Protein AF-A0A7V4NKU7-F1 (afdb_monomer_lite)

Structure (mmCIF, N/CA/C/O backbone):
data_AF-A0A7V4NKU7-F1
#
_entry.id   AF-A0A7V4NKU7-F1
#
loop_
_atom_site.group_PDB
_atom_site.id
_atom_site.type_symbol
_atom_site.label_atom_id
_atom_site.label_alt_id
_atom_site.label_comp_id
_atom_site.label_asym_id
_atom_site.label_entity_id
_atom_site.label_seq_id
_atom_site.pdbx_PDB_ins_code
_atom_site.Cartn_x
_atom_site.Cartn_y
_atom_site.Cartn_z
_atom_site.occupancy
_atom_site.B_iso_or_equiv
_atom_site.auth_seq_id
_atom_site.auth_comp_id
_atom_site.aut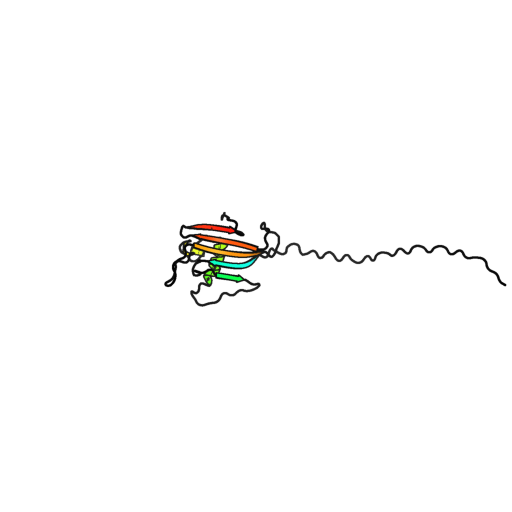h_asym_id
_atom_site.auth_atom_id
_atom_site.pdbx_PDB_model_num
ATOM 1 N N . MET A 1 1 ? -89.276 -30.980 68.072 1.00 47.56 1 MET A N 1
ATOM 2 C CA . MET A 1 1 ? -88.053 -30.825 67.250 1.00 47.56 1 MET A CA 1
ATOM 3 C C . MET A 1 1 ? -87.218 -29.701 67.872 1.00 47.56 1 MET A C 1
ATOM 5 O O . MET A 1 1 ? -87.721 -28.595 67.956 1.00 47.56 1 MET A O 1
ATOM 9 N N . GLN A 1 2 ? -86.247 -30.045 68.733 1.00 46.72 2 GLN A N 1
ATOM 10 C CA . GLN A 1 2 ? -84.789 -29.805 68.559 1.00 46.72 2 GLN A CA 1
ATOM 11 C C . GLN A 1 2 ? -84.442 -28.335 68.231 1.00 46.72 2 GLN A C 1
ATOM 13 O O . GLN A 1 2 ? -84.748 -27.871 67.144 1.00 46.72 2 GLN A O 1
ATOM 18 N N . ARG A 1 3 ? -84.058 -27.514 69.225 1.00 45.56 3 ARG A N 1
ATOM 19 C CA . ARG A 1 3 ? -82.707 -27.290 69.820 1.00 45.56 3 ARG A CA 1
ATOM 20 C C . ARG A 1 3 ? -81.723 -26.545 68.896 1.00 45.56 3 ARG A C 1
ATOM 22 O O . ARG A 1 3 ? -81.393 -27.054 67.838 1.00 45.56 3 ARG A O 1
ATOM 29 N N . GLY A 1 4 ? -81.140 -25.453 69.414 1.00 41.50 4 GLY A N 1
ATOM 30 C CA . GLY A 1 4 ? -79.753 -25.056 69.114 1.00 41.50 4 GLY A CA 1
ATOM 31 C C . GLY A 1 4 ? -79.537 -23.627 68.604 1.00 41.50 4 GLY A C 1
ATOM 32 O O . GLY A 1 4 ? -79.575 -23.387 67.406 1.00 41.50 4 GLY A O 1
ATOM 33 N N . ALA A 1 5 ? -79.237 -22.696 69.514 1.00 56.31 5 AL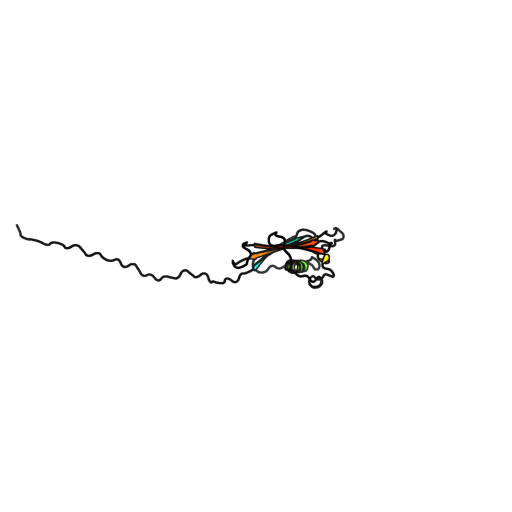A A N 1
ATOM 34 C CA . ALA A 1 5 ? -78.577 -21.420 69.207 1.00 56.31 5 ALA A CA 1
ATOM 35 C C . ALA A 1 5 ? -77.030 -21.613 69.149 1.00 56.31 5 ALA A C 1
ATOM 37 O O . ALA A 1 5 ? -76.556 -22.735 69.316 1.00 56.31 5 ALA A O 1
ATOM 38 N N . PRO A 1 6 ? -76.208 -20.557 69.006 1.00 55.03 6 PRO A N 1
ATOM 39 C CA . PRO A 1 6 ? -75.761 -19.945 67.754 1.00 55.03 6 PRO A CA 1
ATOM 40 C C . PRO A 1 6 ? -74.224 -20.034 67.582 1.00 55.03 6 PRO A C 1
ATOM 42 O O . PRO A 1 6 ? -73.495 -20.249 68.545 1.00 55.03 6 PRO A O 1
ATOM 45 N N . ALA A 1 7 ? -73.686 -19.781 66.384 1.00 54.47 7 ALA A N 1
ATOM 46 C CA . ALA A 1 7 ? -72.244 -19.551 66.221 1.00 54.47 7 ALA A CA 1
ATOM 47 C C . ALA A 1 7 ? -71.962 -18.507 65.133 1.00 54.47 7 ALA A C 1
ATOM 49 O O . ALA A 1 7 ? -72.034 -18.777 63.935 1.00 54.47 7 ALA A O 1
ATOM 50 N N . ARG A 1 8 ? -71.633 -17.289 65.578 1.00 55.22 8 ARG A N 1
ATOM 51 C CA . ARG A 1 8 ? -71.068 -16.215 64.754 1.00 55.22 8 ARG A CA 1
ATOM 52 C C . ARG A 1 8 ? -69.680 -16.658 64.282 1.00 55.22 8 ARG A C 1
ATOM 54 O O . ARG A 1 8 ? -68.789 -16.836 65.108 1.00 55.22 8 ARG A O 1
ATOM 61 N N . ARG A 1 9 ? -69.487 -16.836 62.973 1.00 51.88 9 ARG A N 1
ATOM 62 C CA . ARG A 1 9 ? -68.149 -17.017 62.390 1.00 51.88 9 ARG A CA 1
ATOM 63 C C . ARG A 1 9 ? -67.499 -15.651 62.189 1.00 51.88 9 ARG A C 1
ATOM 65 O O . ARG A 1 9 ? -68.037 -14.802 61.486 1.00 51.88 9 ARG A O 1
ATOM 72 N N . ALA A 1 10 ? -66.360 -15.462 62.845 1.00 57.38 10 ALA A N 1
ATOM 73 C CA . ALA A 1 10 ? -65.466 -14.331 62.652 1.00 57.38 10 ALA A CA 1
ATOM 74 C C . ALA A 1 10 ? -64.847 -14.345 61.235 1.00 57.38 10 ALA A C 1
ATOM 76 O O . ALA A 1 10 ? -64.697 -15.425 60.656 1.00 57.38 10 ALA A O 1
ATOM 77 N N . PRO A 1 11 ? -64.475 -13.176 60.681 1.00 54.75 11 PRO A N 1
ATOM 78 C CA . PRO A 1 11 ? -63.785 -13.090 59.399 1.00 54.75 11 PRO A CA 1
ATOM 79 C C . PRO A 1 11 ? -62.351 -13.629 59.506 1.00 54.75 11 PRO A C 1
ATOM 81 O O . PRO A 1 11 ? -61.620 -13.336 60.452 1.00 54.75 11 PRO A O 1
ATOM 84 N N . GLU A 1 12 ? -61.966 -14.439 58.524 1.00 57.78 12 GLU A N 1
ATOM 85 C CA . GLU A 1 12 ? -60.649 -15.064 58.401 1.00 57.78 12 GLU A CA 1
ATOM 86 C C . GLU A 1 12 ? -59.554 -13.998 58.168 1.00 57.78 12 GLU A C 1
ATOM 88 O O . GLU A 1 12 ? -59.728 -13.121 57.317 1.00 57.78 12 GLU A O 1
ATOM 93 N N . PRO A 1 13 ? -58.424 -14.023 58.901 1.00 55.19 13 PRO A N 1
ATOM 94 C CA . PRO A 1 13 ? -57.375 -13.026 58.738 1.00 55.19 13 PRO A CA 1
ATOM 95 C C . PRO A 1 13 ? -56.613 -13.215 57.420 1.00 55.19 13 PRO A C 1
ATOM 97 O O . PRO A 1 13 ? -56.202 -14.318 57.052 1.00 55.19 13 PRO A O 1
ATOM 100 N N . ALA A 1 14 ? -56.385 -12.093 56.735 1.00 54.91 14 ALA A N 1
ATOM 101 C CA . ALA A 1 14 ? -55.640 -11.978 55.489 1.00 54.91 14 ALA A CA 1
ATOM 102 C C . ALA A 1 14 ? -54.287 -12.711 55.546 1.00 54.91 14 ALA A C 1
ATOM 104 O O . ALA A 1 14 ? -53.342 -12.283 56.216 1.00 54.91 14 ALA A O 1
ATOM 105 N N . ARG A 1 15 ? -54.161 -13.802 54.783 1.00 55.09 15 ARG A N 1
ATOM 106 C CA . ARG A 1 15 ? -52.870 -14.452 54.548 1.00 55.09 15 ARG A CA 1
ATOM 107 C C . ARG A 1 15 ? -52.009 -13.555 53.660 1.00 55.09 15 ARG A C 1
ATOM 109 O O . ARG A 1 15 ? -52.141 -13.560 52.438 1.00 55.09 15 ARG A O 1
ATOM 116 N N . ARG A 1 16 ? -51.088 -12.821 54.295 1.00 54.84 16 ARG A N 1
ATOM 117 C CA . ARG A 1 16 ? -49.878 -12.264 53.671 1.00 54.84 16 ARG A CA 1
ATOM 118 C C . ARG A 1 16 ? -49.173 -13.374 52.889 1.00 54.84 16 ARG A C 1
ATOM 120 O O . ARG A 1 16 ? -48.466 -14.192 53.473 1.00 54.84 16 ARG A O 1
ATOM 127 N N . ARG A 1 17 ? -49.338 -13.402 51.567 1.00 51.44 17 ARG A N 1
ATOM 128 C CA . ARG A 1 17 ? -48.428 -14.150 50.698 1.00 51.44 17 ARG A CA 1
ATOM 129 C C . ARG A 1 17 ? -47.130 -13.356 50.625 1.00 51.44 17 ARG A C 1
ATOM 131 O O . ARG A 1 17 ? -47.056 -12.323 49.968 1.00 51.44 17 ARG A O 1
ATOM 138 N N . GLN A 1 18 ? -46.148 -13.812 51.394 1.00 51.31 18 GLN A N 1
ATOM 139 C CA . GLN A 1 18 ? -44.758 -13.395 51.274 1.00 51.31 18 GLN A CA 1
ATOM 140 C C . GLN A 1 18 ? -44.313 -13.604 49.822 1.00 51.31 18 GLN A C 1
ATOM 142 O O . GLN A 1 18 ? -44.518 -14.677 49.252 1.00 51.31 18 GLN A O 1
ATOM 147 N N . ALA A 1 19 ? -43.745 -12.561 49.221 1.00 54.94 19 ALA A N 1
ATOM 148 C CA . ALA A 1 19 ? -43.071 -12.664 47.938 1.00 54.94 19 ALA A CA 1
ATOM 149 C C . ALA A 1 19 ? -41.895 -13.650 48.065 1.00 54.94 19 ALA A C 1
ATOM 151 O O . ALA A 1 19 ? -41.190 -13.605 49.079 1.00 54.94 19 ALA A O 1
ATOM 152 N N . PRO A 1 20 ? -41.641 -14.523 47.077 1.00 57.00 20 PRO A N 1
ATOM 153 C CA . PRO A 1 20 ? -40.426 -15.314 47.086 1.00 57.00 20 PRO A CA 1
ATOM 154 C C . PRO A 1 20 ? -39.227 -14.373 46.919 1.00 57.00 20 PRO A C 1
ATOM 156 O O . PRO A 1 20 ? -39.051 -13.732 45.882 1.00 57.00 20 PRO A O 1
ATOM 159 N N . VAL A 1 21 ? -38.398 -14.297 47.960 1.00 57.81 21 VAL A N 1
ATOM 160 C CA . VAL A 1 21 ? -37.039 -13.749 47.906 1.00 57.81 21 VAL A CA 1
ATOM 161 C C . VAL A 1 21 ? -36.186 -14.775 47.157 1.00 57.81 21 VAL A C 1
ATOM 163 O O . VAL A 1 21 ? -35.513 -15.610 47.750 1.00 57.81 21 VAL A O 1
ATOM 166 N N . GLY A 1 22 ? -36.305 -14.773 45.830 1.00 49.81 22 GLY A N 1
ATOM 167 C CA . GLY A 1 22 ? -35.408 -15.502 44.940 1.00 49.81 22 GLY A CA 1
ATOM 168 C C . GLY A 1 22 ? -34.103 -14.721 44.770 1.00 49.81 22 GLY A C 1
ATOM 169 O O . GLY A 1 22 ? -34.135 -13.485 44.756 1.00 49.81 22 GLY A O 1
ATOM 170 N N . PRO A 1 23 ? -32.948 -15.396 44.661 1.00 51.25 23 PRO A N 1
ATOM 171 C CA . PRO A 1 23 ? -31.672 -14.717 44.538 1.00 51.25 23 PRO A CA 1
ATOM 172 C C . PRO A 1 23 ? -31.683 -13.844 43.283 1.00 51.25 23 PRO A C 1
ATOM 174 O O . PRO A 1 23 ? -31.900 -14.326 42.171 1.00 51.25 23 PRO A O 1
ATOM 177 N N . ARG A 1 24 ? -31.422 -12.546 43.481 1.00 51.12 24 ARG A N 1
ATOM 178 C CA . ARG A 1 24 ? -30.893 -11.641 42.458 1.00 51.12 24 ARG A CA 1
ATOM 179 C C . ARG A 1 24 ? -29.625 -12.295 41.901 1.00 51.12 24 ARG A C 1
ATOM 181 O O . ARG A 1 24 ? -28.530 -12.042 42.398 1.00 51.12 24 ARG A O 1
ATOM 188 N N . LEU A 1 25 ? -29.760 -13.145 40.885 1.00 46.50 25 LEU A N 1
ATOM 189 C CA . LEU A 1 25 ? -28.647 -13.388 39.988 1.00 46.50 25 LEU A CA 1
ATOM 190 C C . LEU A 1 25 ? -28.447 -12.083 39.237 1.00 46.50 25 LEU A C 1
ATOM 192 O O . LEU A 1 25 ? -29.320 -11.604 38.514 1.00 46.50 25 LEU A O 1
ATOM 196 N N . ALA A 1 26 ? -27.321 -11.470 39.576 1.00 48.09 26 ALA A N 1
ATOM 197 C CA . ALA A 1 26 ? -26.818 -10.240 39.030 1.00 48.09 26 ALA A CA 1
ATOM 198 C C . ALA A 1 26 ? -27.079 -10.175 37.526 1.00 48.09 26 ALA A C 1
ATOM 200 O O . ALA A 1 26 ? -26.827 -11.140 36.803 1.00 48.09 26 ALA A O 1
ATOM 201 N N . ALA A 1 27 ? -27.518 -8.998 37.075 1.00 47.91 27 ALA A N 1
ATOM 202 C CA . ALA A 1 27 ? -27.187 -8.522 35.747 1.00 47.91 27 ALA A CA 1
ATOM 203 C C . ALA A 1 27 ? -25.753 -8.968 35.464 1.00 47.91 27 ALA A C 1
ATOM 205 O O . ALA A 1 27 ? -24.834 -8.566 36.187 1.00 47.91 27 ALA A O 1
ATOM 206 N N . GLY A 1 28 ? -25.600 -9.888 34.511 1.00 38.69 28 GLY A N 1
ATOM 207 C CA . GLY A 1 28 ? -24.300 -10.294 34.025 1.00 38.69 28 GLY A CA 1
ATOM 208 C C . GLY A 1 28 ? -23.626 -9.011 33.600 1.00 38.69 28 GLY A C 1
ATOM 209 O O . GLY A 1 28 ? -24.001 -8.418 32.592 1.00 38.69 28 GLY A O 1
ATOM 210 N N . ARG A 1 29 ? -22.717 -8.524 34.446 1.00 48.12 29 ARG A N 1
ATOM 211 C CA . ARG A 1 29 ? -21.800 -7.464 34.091 1.00 48.12 29 ARG A CA 1
ATOM 212 C C . ARG A 1 29 ? -21.119 -7.998 32.848 1.00 48.12 29 ARG A C 1
ATOM 214 O O . ARG A 1 29 ? -20.319 -8.928 32.943 1.00 48.12 29 ARG A O 1
ATOM 221 N N . SER A 1 30 ? -21.481 -7.456 31.691 1.00 48.06 30 SER A N 1
ATOM 222 C CA . SER A 1 30 ? -20.603 -7.485 30.537 1.00 48.06 30 SER A CA 1
ATOM 223 C C . SER A 1 30 ? -19.224 -7.110 31.078 1.00 48.06 30 SER A C 1
ATOM 225 O O . SER A 1 30 ? -19.140 -6.140 31.844 1.00 48.06 30 SER A O 1
ATOM 227 N N . PRO A 1 31 ? -18.173 -7.899 30.806 1.00 50.44 31 PRO A N 1
ATOM 228 C CA . PRO A 1 31 ? -16.853 -7.544 31.284 1.00 50.44 31 PRO A CA 1
ATOM 229 C C . PRO A 1 31 ? -16.579 -6.109 30.816 1.00 50.44 31 PRO A C 1
ATOM 231 O O . PRO A 1 31 ? -16.683 -5.838 29.614 1.00 50.44 31 PRO A O 1
ATOM 234 N N . PRO A 1 32 ? -16.302 -5.156 31.725 1.00 53.03 32 PRO A N 1
ATOM 235 C CA . PRO A 1 32 ? -15.736 -3.905 31.282 1.00 53.03 32 PRO A CA 1
ATOM 236 C C . PRO A 1 32 ? -14.376 -4.290 30.692 1.00 53.03 32 PRO A C 1
ATOM 238 O O . PRO A 1 32 ? -13.679 -5.146 31.237 1.00 53.03 32 PRO A O 1
ATOM 241 N N . HIS A 1 33 ? -14.020 -3.697 29.558 1.00 51.38 33 HIS A N 1
ATOM 242 C CA . HIS A 1 33 ? -12.753 -3.941 28.860 1.00 51.38 33 HIS A CA 1
ATOM 243 C C . HIS A 1 33 ? -12.727 -5.240 28.024 1.00 51.38 33 HIS A C 1
ATOM 245 O O . HIS A 1 33 ? -11.893 -6.122 28.218 1.00 51.38 33 HIS A O 1
ATOM 251 N N . CYS A 1 34 ? -13.570 -5.319 26.986 1.00 42.75 34 CYS A N 1
ATOM 252 C CA . CYS A 1 34 ? -13.074 -5.946 25.758 1.00 42.75 34 CYS A CA 1
ATOM 253 C C . CYS A 1 34 ? -11.932 -5.039 25.260 1.00 42.75 34 CYS A C 1
ATOM 255 O O . CYS A 1 34 ? -12.196 -3.853 25.035 1.00 42.75 34 CYS A O 1
ATOM 257 N N . PRO A 1 35 ? -10.671 -5.506 25.159 1.00 53.66 35 PRO A N 1
ATOM 258 C CA . PRO A 1 35 ? -9.629 -4.685 24.558 1.00 53.66 35 PRO A CA 1
ATOM 259 C C . PRO A 1 35 ? -10.111 -4.327 23.156 1.00 53.66 35 PRO A C 1
ATOM 261 O O . PRO A 1 35 ? -10.579 -5.212 22.441 1.00 53.66 35 PRO A O 1
ATOM 264 N N . ALA A 1 36 ? -10.059 -3.051 22.778 1.00 59.09 36 ALA A N 1
ATOM 265 C CA . ALA A 1 36 ? -10.432 -2.635 21.436 1.00 59.09 36 ALA A CA 1
ATOM 266 C C . ALA A 1 36 ? -9.594 -3.417 20.422 1.00 59.09 36 ALA A C 1
ATOM 268 O O . ALA A 1 36 ? -8.403 -3.165 20.255 1.00 59.09 36 ALA A O 1
ATOM 269 N N . ARG A 1 37 ? -10.195 -4.440 19.808 1.00 67.00 37 ARG A N 1
ATOM 270 C CA . ARG A 1 37 ? -9.523 -5.253 18.802 1.00 67.00 37 ARG A CA 1
ATOM 271 C C . ARG A 1 37 ? -9.734 -4.560 17.471 1.00 67.00 37 ARG A C 1
ATOM 273 O O . ARG A 1 37 ? -10.831 -4.552 16.927 1.00 67.00 37 ARG A O 1
ATOM 280 N N . MET A 1 38 ? -8.678 -3.927 16.989 1.00 78.00 38 MET A N 1
ATOM 281 C CA . MET A 1 38 ? -8.625 -3.426 15.628 1.00 78.00 38 MET A CA 1
ATOM 282 C C . MET A 1 38 ? -8.238 -4.586 14.714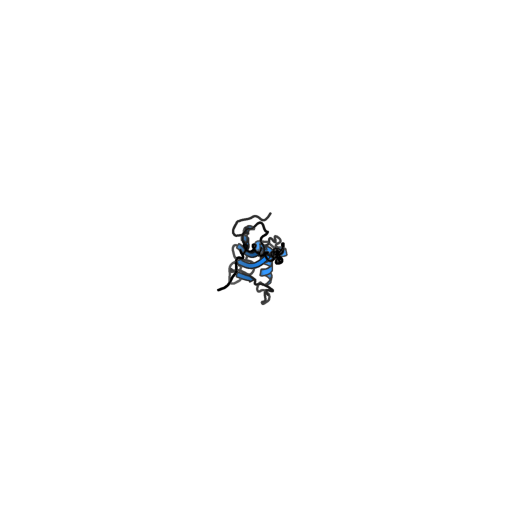 1.00 78.00 38 MET A C 1
ATOM 284 O O . MET A 1 38 ? -7.260 -5.288 14.985 1.00 78.00 38 MET A O 1
ATOM 288 N N . ARG A 1 39 ? -9.011 -4.801 13.652 1.00 85.12 39 ARG A N 1
ATOM 289 C CA . ARG A 1 39 ? -8.772 -5.863 12.673 1.00 85.12 39 ARG A CA 1
ATOM 290 C C . ARG A 1 39 ? -8.589 -5.257 11.291 1.00 85.12 39 ARG A C 1
ATOM 292 O O . ARG A 1 39 ? -9.292 -4.327 10.914 1.00 85.12 39 ARG A O 1
ATOM 299 N N . LEU A 1 40 ? -7.662 -5.814 10.519 1.00 89.12 40 LEU A N 1
ATOM 300 C CA . LEU A 1 40 ? -7.559 -5.507 9.100 1.00 89.12 40 LEU A CA 1
ATOM 301 C C . LEU A 1 40 ? -8.742 -6.142 8.367 1.00 89.12 40 LEU A C 1
ATOM 303 O O . LEU A 1 40 ? -8.892 -7.355 8.417 1.00 89.12 40 LEU A O 1
ATOM 307 N N . ARG A 1 41 ? -9.567 -5.335 7.701 1.00 91.12 41 ARG A N 1
ATOM 308 C CA . ARG A 1 41 ? -10.720 -5.822 6.935 1.00 91.12 41 ARG A CA 1
ATOM 309 C C . ARG A 1 41 ? -10.439 -5.832 5.443 1.00 91.12 41 ARG A C 1
ATOM 311 O O . ARG A 1 41 ? -10.768 -6.794 4.759 1.00 91.12 41 ARG A O 1
ATOM 318 N N . ARG A 1 42 ? -9.843 -4.756 4.930 1.00 94.62 42 ARG A N 1
ATOM 319 C CA . ARG A 1 42 ? -9.570 -4.615 3.499 1.00 94.62 42 ARG A CA 1
ATOM 320 C C . ARG A 1 42 ? -8.335 -3.770 3.234 1.00 94.62 42 ARG A C 1
ATOM 322 O O . ARG A 1 42 ? -8.089 -2.787 3.928 1.00 94.62 42 ARG A O 1
ATOM 329 N N . LEU A 1 43 ? -7.601 -4.116 2.185 1.00 96.50 43 LEU A N 1
ATOM 330 C CA . LEU A 1 43 ? -6.587 -3.273 1.563 1.00 96.50 43 LEU A CA 1
ATOM 331 C C . LEU A 1 43 ? -6.971 -3.046 0.102 1.00 96.50 43 LEU A C 1
ATOM 333 O O . LEU A 1 43 ? -7.155 -4.002 -0.643 1.00 96.50 43 LEU A O 1
ATOM 337 N N . GLU A 1 44 ? -7.048 -1.793 -0.318 1.00 97.19 44 GLU A N 1
ATOM 338 C CA . GLU A 1 44 ? -7.207 -1.411 -1.718 1.00 97.19 44 GLU A CA 1
ATOM 339 C C . GLU A 1 44 ? -5.937 -0.703 -2.182 1.00 97.19 44 GLU A C 1
ATOM 341 O O . GLU A 1 44 ? -5.419 0.175 -1.492 1.00 97.19 44 GLU A O 1
ATOM 346 N N . THR A 1 45 ? -5.414 -1.081 -3.343 1.00 97.25 45 THR A N 1
ATOM 347 C CA . THR A 1 45 ? -4.224 -0.464 -3.936 1.00 97.25 45 THR A CA 1
ATOM 348 C C . THR A 1 45 ? -4.515 -0.045 -5.368 1.00 97.25 45 THR A C 1
ATOM 350 O O . THR A 1 45 ? -5.266 -0.710 -6.075 1.00 97.25 45 THR A O 1
ATOM 353 N N . TYR A 1 46 ? -3.935 1.069 -5.807 1.00 97.12 46 TYR A N 1
ATOM 354 C CA . TYR A 1 46 ? -4.032 1.551 -7.180 1.00 97.12 46 TYR A CA 1
ATOM 355 C C . TYR A 1 46 ? -2.751 2.281 -7.574 1.00 97.12 46 TYR A C 1
ATOM 357 O O . TYR A 1 46 ? -2.327 3.220 -6.901 1.00 97.12 46 TYR A O 1
ATOM 365 N N . GLY A 1 47 ? -2.116 1.845 -8.662 1.00 95.56 47 GLY A N 1
ATOM 366 C CA . GLY A 1 47 ? -0.852 2.416 -9.132 1.00 95.56 47 GLY A CA 1
ATOM 367 C C . GLY A 1 47 ? 0.313 2.266 -8.148 1.00 95.56 47 GLY A C 1
ATOM 368 O O . GLY A 1 47 ? 1.285 3.011 -8.256 1.00 95.56 47 GLY A O 1
ATOM 369 N N . PHE A 1 48 ? 0.226 1.335 -7.192 1.00 96.62 48 PHE A N 1
ATOM 370 C CA . PHE A 1 48 ? 1.235 1.123 -6.154 1.00 96.62 48 PHE A CA 1
ATOM 371 C C . PHE A 1 48 ? 2.201 0.005 -6.552 1.00 96.62 48 PHE A C 1
ATOM 373 O O . PHE A 1 48 ? 1.828 -1.170 -6.588 1.00 96.62 48 PHE A O 1
ATOM 380 N N . LYS A 1 49 ? 3.467 0.348 -6.802 1.00 95.06 49 LYS A N 1
ATOM 381 C CA . LYS A 1 49 ? 4.522 -0.582 -7.229 1.00 95.06 49 LYS A CA 1
ATOM 382 C C . LYS A 1 49 ? 4.035 -1.474 -8.366 1.00 95.06 49 LYS A C 1
ATOM 384 O O . LYS A 1 49 ? 3.617 -0.955 -9.382 1.00 95.06 49 LYS A O 1
ATOM 389 N N . SER A 1 50 ? 4.048 -2.797 -8.204 1.00 93.94 50 SER A N 1
ATOM 390 C CA . SER A 1 50 ? 3.581 -3.758 -9.212 1.00 93.94 50 SER A CA 1
ATOM 391 C C . SER A 1 50 ? 2.069 -3.718 -9.476 1.00 93.94 50 SER A C 1
ATOM 393 O O . SER A 1 50 ? 1.621 -4.299 -10.460 1.00 93.94 50 SER A O 1
ATOM 395 N N . PHE A 1 51 ? 1.271 -3.081 -8.615 1.00 94.38 51 PHE A N 1
ATOM 396 C CA . PHE A 1 51 ? -0.186 -3.014 -8.735 1.00 94.38 51 PHE A CA 1
ATOM 397 C C . PHE A 1 51 ? -0.592 -1.823 -9.601 1.00 94.38 51 PHE A C 1
ATOM 399 O O . PHE A 1 51 ? -0.912 -0.746 -9.104 1.00 94.38 51 PHE A O 1
ATOM 406 N N . ALA A 1 52 ? -0.527 -2.006 -10.918 1.00 92.88 52 ALA A N 1
ATOM 407 C CA . ALA A 1 52 ? -0.892 -0.958 -11.865 1.00 92.88 52 ALA A CA 1
ATOM 408 C C . ALA A 1 52 ? -2.412 -0.705 -11.903 1.00 92.88 52 ALA A C 1
ATOM 410 O O . ALA A 1 52 ? -2.837 0.444 -12.018 1.00 92.88 52 ALA A O 1
ATOM 411 N N . ASP A 1 53 ? -3.215 -1.765 -11.782 1.00 92.81 53 ASP A N 1
ATOM 412 C CA . ASP A 1 53 ? -4.675 -1.699 -11.657 1.00 92.81 53 ASP A CA 1
ATOM 413 C C . ASP A 1 53 ? -5.128 -1.630 -10.204 1.00 92.81 53 ASP A C 1
ATOM 415 O O . ASP A 1 53 ? -4.351 -1.876 -9.278 1.00 92.81 53 ASP A O 1
ATOM 419 N N . ARG A 1 54 ? -6.415 -1.314 -10.020 1.00 94.88 54 ARG A N 1
ATOM 420 C CA . ARG A 1 54 ? -7.049 -1.383 -8.708 1.00 94.88 54 ARG A CA 1
ATOM 421 C C . ARG A 1 54 ? -7.098 -2.841 -8.258 1.00 94.88 54 ARG A C 1
ATOM 423 O O . ARG A 1 54 ? -7.705 -3.669 -8.931 1.00 94.88 54 ARG A O 1
ATOM 430 N N . MET A 1 55 ? -6.474 -3.133 -7.125 1.00 94.94 55 MET A N 1
ATOM 431 C CA . MET A 1 55 ? -6.498 -4.442 -6.477 1.00 94.94 55 MET A CA 1
ATOM 432 C C . MET A 1 55 ? -7.116 -4.310 -5.093 1.00 94.94 55 MET A C 1
ATOM 434 O O . MET A 1 55 ? -6.769 -3.399 -4.344 1.00 94.94 55 MET A O 1
ATOM 438 N N . THR A 1 56 ? -8.002 -5.243 -4.759 1.00 95.56 56 THR A N 1
ATOM 439 C CA . THR A 1 56 ? -8.673 -5.309 -3.461 1.00 95.56 56 THR A CA 1
ATOM 440 C C . THR A 1 56 ? -8.330 -6.632 -2.794 1.00 95.56 56 THR A C 1
ATOM 442 O O . THR A 1 56 ? -8.469 -7.692 -3.398 1.00 95.56 56 THR A O 1
ATOM 445 N N . PHE A 1 57 ? -7.870 -6.555 -1.552 1.00 94.69 57 PHE A N 1
ATOM 446 C CA . PHE A 1 57 ? -7.593 -7.694 -0.691 1.00 94.69 57 PHE A CA 1
ATOM 447 C C . PHE A 1 57 ? -8.553 -7.623 0.489 1.00 94.69 57 PHE A C 1
ATOM 449 O O . PHE A 1 57 ? -8.434 -6.713 1.311 1.00 94.69 57 PHE A O 1
ATOM 456 N N . ASP A 1 58 ? -9.500 -8.550 0.563 1.00 93.19 58 ASP A N 1
ATOM 457 C CA . ASP A 1 58 ? -10.360 -8.716 1.731 1.00 93.19 58 ASP A CA 1
ATOM 458 C C . ASP A 1 58 ? -9.695 -9.703 2.701 1.00 93.19 58 ASP A C 1
ATOM 460 O O . ASP A 1 58 ? -9.174 -10.745 2.299 1.00 93.19 58 ASP A O 1
ATOM 464 N N . PHE A 1 59 ? -9.663 -9.333 3.978 1.00 91.44 59 PHE A N 1
ATOM 465 C CA . PHE A 1 59 ? -9.045 -10.112 5.043 1.00 91.44 59 PHE A CA 1
ATOM 466 C C . PHE A 1 59 ? -10.143 -10.637 5.959 1.00 91.44 59 PHE A C 1
ATOM 468 O O . PHE A 1 59 ? -10.916 -9.867 6.533 1.00 91.44 59 PHE A O 1
ATOM 475 N N . GLU A 1 60 ? -10.206 -11.958 6.078 1.00 87.38 60 GLU A N 1
ATOM 476 C CA . GLU A 1 60 ? -11.137 -12.642 6.968 1.00 87.38 60 GLU A CA 1
ATOM 477 C C . GLU A 1 60 ? -10.521 -12.872 8.351 1.00 87.38 60 GLU A C 1
ATOM 479 O O . GLU A 1 60 ? -9.334 -12.628 8.595 1.00 87.38 60 GLU A O 1
ATOM 484 N N . ASP A 1 61 ? -11.344 -13.366 9.273 1.00 83.81 61 ASP A N 1
ATOM 485 C CA . ASP A 1 61 ? -10.866 -13.801 10.576 1.00 83.81 61 ASP A CA 1
ATOM 486 C C . ASP A 1 61 ? -9.904 -14.985 10.472 1.00 83.81 61 ASP A C 1
ATOM 488 O O . ASP A 1 61 ? -10.123 -15.948 9.740 1.00 83.81 61 ASP A O 1
ATOM 492 N N . GLY A 1 62 ? -8.843 -14.935 11.278 1.00 86.88 62 GLY A N 1
ATOM 493 C CA . GLY A 1 62 ? -7.841 -15.990 11.351 1.00 86.88 62 GLY A CA 1
ATOM 494 C C . GLY A 1 62 ? -6.576 -15.655 10.567 1.00 86.88 62 GLY A C 1
ATOM 495 O O . GLY A 1 62 ? -5.952 -14.619 10.796 1.00 86.88 62 GLY A O 1
ATOM 496 N N . ILE A 1 63 ? -6.141 -16.580 9.710 1.00 89.69 63 ILE A N 1
ATOM 497 C CA . ILE A 1 63 ? -4.844 -16.516 9.028 1.00 89.69 63 ILE A CA 1
ATOM 498 C C . ILE A 1 63 ? -5.076 -16.356 7.526 1.00 89.69 63 ILE A C 1
ATOM 500 O O . ILE A 1 63 ? -5.574 -17.266 6.872 1.00 89.69 63 ILE A O 1
ATOM 504 N N . THR A 1 64 ? -4.649 -15.223 6.967 1.00 90.94 64 THR A N 1
ATOM 505 C CA . THR A 1 64 ? -4.616 -15.000 5.514 1.00 90.94 64 THR A CA 1
ATOM 506 C C . THR A 1 64 ? -3.206 -15.258 4.986 1.00 90.94 64 THR A C 1
ATOM 508 O O . THR A 1 64 ? -2.251 -14.607 5.413 1.00 90.94 64 THR A O 1
ATOM 511 N N . ALA A 1 65 ? -3.061 -16.188 4.040 1.00 92.62 65 ALA A N 1
ATOM 512 C CA . ALA A 1 65 ? -1.785 -16.496 3.397 1.00 92.62 65 ALA A CA 1
ATOM 513 C C . ALA A 1 65 ? -1.737 -15.934 1.968 1.00 92.62 65 ALA A C 1
ATOM 515 O O . ALA A 1 65 ? -2.599 -16.231 1.146 1.00 92.62 65 ALA A O 1
ATOM 516 N N . ILE A 1 66 ? -0.698 -15.155 1.653 1.00 92.12 66 ILE A N 1
ATOM 517 C CA . ILE A 1 66 ? -0.464 -14.613 0.306 1.00 92.12 66 ILE A CA 1
ATOM 518 C C . ILE A 1 66 ? 0.643 -15.430 -0.361 1.00 92.12 66 ILE A C 1
ATOM 520 O O . ILE A 1 66 ? 1.813 -15.333 0.016 1.00 92.12 66 ILE A O 1
ATOM 524 N N . ILE A 1 67 ? 0.279 -16.216 -1.375 1.00 94.12 67 ILE A N 1
ATOM 525 C CA . ILE A 1 67 ? 1.188 -17.118 -2.095 1.00 94.12 67 ILE A CA 1
ATOM 526 C C . ILE A 1 67 ? 1.289 -16.757 -3.581 1.00 94.12 67 ILE A C 1
ATOM 528 O O . ILE A 1 67 ? 0.427 -16.083 -4.136 1.00 94.12 67 ILE A O 1
ATOM 532 N N . GLY A 1 68 ? 2.372 -17.182 -4.233 1.00 93.69 68 GLY A N 1
ATOM 533 C CA . GLY A 1 68 ? 2.593 -16.953 -5.663 1.00 93.69 68 GLY A CA 1
ATOM 534 C C . GLY A 1 68 ? 4.074 -16.948 -6.066 1.00 93.69 68 GLY A C 1
ATOM 535 O O . GLY A 1 68 ? 4.949 -16.930 -5.191 1.00 93.69 68 GLY A O 1
ATOM 536 N N . PRO A 1 69 ? 4.382 -16.926 -7.376 1.00 94.88 69 PRO A N 1
ATOM 537 C CA . PRO A 1 69 ? 5.750 -16.973 -7.898 1.00 94.88 69 PRO A CA 1
ATOM 538 C C . PRO A 1 69 ? 6.638 -15.816 -7.427 1.00 94.88 69 PRO A C 1
ATOM 540 O O . PRO A 1 69 ? 6.167 -14.767 -6.976 1.00 94.88 69 PRO A O 1
ATOM 543 N N . ASN A 1 70 ? 7.955 -15.980 -7.528 1.00 93.25 70 ASN A N 1
ATOM 544 C CA . ASN A 1 70 ? 8.885 -14.891 -7.233 1.00 93.25 70 ASN A CA 1
ATOM 545 C C . ASN A 1 70 ? 8.674 -13.724 -8.206 1.00 93.25 70 ASN A C 1
ATOM 547 O O . ASN A 1 70 ? 8.398 -13.927 -9.382 1.00 93.25 70 ASN A O 1
ATOM 551 N N . GLY A 1 71 ? 8.738 -12.494 -7.690 1.00 87.94 71 GLY A N 1
ATOM 552 C CA . GLY A 1 71 ? 8.527 -11.284 -8.492 1.00 87.94 71 GLY A CA 1
ATOM 553 C C . GLY A 1 71 ? 7.068 -10.886 -8.756 1.00 87.94 71 GLY A C 1
ATOM 554 O O . GLY A 1 71 ? 6.851 -9.793 -9.261 1.00 87.94 71 GLY A O 1
ATOM 555 N N . CYS A 1 72 ? 6.055 -11.670 -8.357 1.00 89.31 72 CYS A N 1
ATOM 556 C CA . CYS A 1 72 ? 4.647 -11.313 -8.621 1.00 89.31 72 CYS A CA 1
ATOM 557 C C . CYS A 1 72 ? 4.083 -10.166 -7.753 1.00 89.31 72 CYS A C 1
ATOM 559 O O . CYS A 1 72 ? 2.939 -9.762 -7.932 1.00 89.31 72 CYS A O 1
ATOM 561 N N . GLY A 1 73 ? 4.862 -9.639 -6.800 1.00 90.88 73 GLY A N 1
ATOM 562 C CA . GLY A 1 73 ? 4.453 -8.494 -5.977 1.00 90.88 73 GLY A CA 1
ATOM 563 C C . GLY A 1 73 ? 3.879 -8.826 -4.595 1.00 90.88 73 GLY A C 1
ATOM 564 O O . GLY A 1 73 ? 3.412 -7.921 -3.917 1.00 90.88 73 GLY A O 1
ATOM 565 N N . LYS A 1 74 ? 3.969 -10.071 -4.109 1.00 95.25 74 LYS A N 1
ATOM 566 C CA . LYS A 1 74 ? 3.478 -10.471 -2.764 1.00 95.25 74 LYS A CA 1
ATOM 567 C C . LYS A 1 74 ? 3.955 -9.544 -1.644 1.00 95.25 74 LYS A C 1
ATOM 569 O O . LYS A 1 74 ? 3.165 -9.001 -0.884 1.00 95.25 74 LYS A O 1
ATOM 574 N N . SER A 1 75 ? 5.264 -9.308 -1.575 1.00 95.12 75 SER A N 1
ATOM 575 C CA . SER A 1 75 ? 5.858 -8.438 -0.558 1.00 95.12 75 SER A CA 1
ATOM 576 C C . SER A 1 75 ? 5.438 -6.968 -0.718 1.00 95.12 75 SER A C 1
ATOM 578 O O . SER A 1 75 ? 5.520 -6.209 0.241 1.00 95.12 75 SER A O 1
ATOM 580 N N . ASN A 1 76 ? 4.946 -6.561 -1.896 1.00 95.38 76 ASN A N 1
ATOM 581 C CA . ASN A 1 76 ? 4.415 -5.212 -2.100 1.00 95.38 76 ASN A CA 1
ATOM 582 C C . ASN A 1 76 ? 3.078 -5.011 -1.378 1.00 95.38 76 ASN A C 1
ATOM 584 O O . ASN A 1 76 ? 2.749 -3.872 -1.074 1.00 95.38 76 ASN A O 1
ATOM 588 N N . VAL A 1 77 ? 2.344 -6.081 -1.046 1.00 95.25 77 VAL A N 1
ATOM 589 C CA . VAL A 1 77 ? 1.150 -5.993 -0.187 1.00 95.25 77 VAL A CA 1
ATOM 590 C C . VAL A 1 77 ? 1.539 -5.508 1.210 1.00 95.25 77 VAL A C 1
ATOM 592 O O . VAL A 1 77 ? 0.943 -4.576 1.741 1.00 95.25 77 VAL A O 1
ATOM 595 N N . VAL A 1 78 ? 2.604 -6.078 1.781 1.00 93.94 78 VAL A N 1
ATOM 596 C CA . VAL A 1 78 ? 3.126 -5.659 3.091 1.00 93.94 78 VAL A CA 1
ATOM 597 C C . VAL A 1 78 ? 3.660 -4.228 3.034 1.00 93.94 78 VAL A C 1
ATOM 599 O O . VAL A 1 78 ? 3.419 -3.445 3.950 1.00 93.94 78 VAL A O 1
ATOM 602 N N . ASP A 1 79 ? 4.345 -3.858 1.951 1.00 95.50 79 ASP A N 1
ATOM 603 C CA . ASP A 1 79 ? 4.818 -2.482 1.779 1.00 95.50 79 ASP A CA 1
ATOM 604 C C . ASP A 1 79 ? 3.667 -1.482 1.649 1.00 95.50 79 ASP A C 1
ATOM 606 O O . ASP A 1 79 ? 3.773 -0.385 2.185 1.00 95.50 79 ASP A O 1
ATOM 610 N N . ALA A 1 80 ? 2.567 -1.847 0.983 1.00 96.25 80 ALA A N 1
ATOM 611 C CA . ALA A 1 80 ? 1.376 -1.005 0.892 1.00 96.25 80 ALA A CA 1
ATOM 612 C C . ALA A 1 80 ? 0.783 -0.738 2.283 1.00 96.25 80 ALA A C 1
ATOM 614 O O . ALA A 1 80 ? 0.486 0.410 2.607 1.00 96.25 80 ALA A O 1
ATOM 615 N N . ILE A 1 81 ? 0.702 -1.771 3.132 1.00 94.75 81 ILE A N 1
ATOM 616 C CA . ILE A 1 81 ? 0.241 -1.650 4.524 1.00 94.75 81 ILE A CA 1
ATOM 617 C C . ILE A 1 81 ? 1.179 -0.747 5.341 1.00 94.75 81 ILE A C 1
ATOM 619 O O . ILE A 1 81 ? 0.721 0.164 6.026 1.00 94.75 81 ILE A O 1
ATOM 623 N N . LYS A 1 82 ? 2.499 -0.941 5.252 1.00 94.31 82 LYS A N 1
ATOM 624 C CA . LYS A 1 82 ? 3.467 -0.070 5.945 1.00 94.31 82 LYS A CA 1
ATOM 625 C C . LYS A 1 82 ? 3.343 1.383 5.490 1.00 94.31 82 LYS A C 1
ATOM 627 O O . LYS A 1 82 ? 3.335 2.304 6.303 1.00 94.31 82 LYS A O 1
ATOM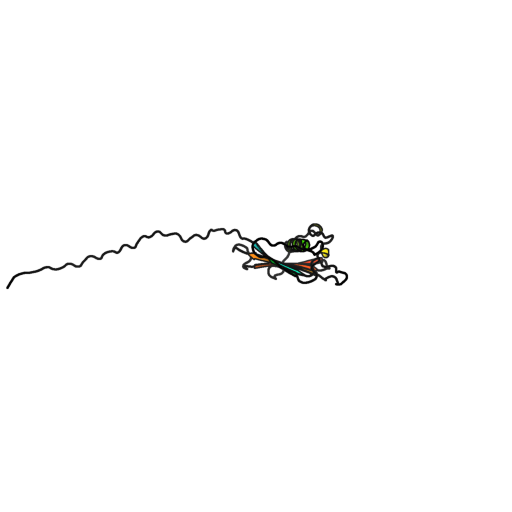 632 N N . TRP A 1 83 ? 3.216 1.584 4.183 1.00 95.44 83 TRP A N 1
ATOM 633 C CA . TRP A 1 83 ? 3.138 2.905 3.581 1.00 95.44 83 TRP A CA 1
ATOM 634 C C . TRP A 1 83 ? 1.877 3.665 3.999 1.00 95.44 83 TRP A C 1
ATOM 636 O O . TRP A 1 83 ? 1.973 4.825 4.395 1.00 95.44 83 TRP A O 1
ATOM 646 N N . VAL A 1 84 ? 0.704 3.029 3.971 1.00 94.62 84 VAL A N 1
ATOM 647 C CA . VAL A 1 84 ? -0.561 3.688 4.342 1.00 94.62 84 VAL A CA 1
ATOM 648 C C . VAL A 1 84 ? -0.660 3.995 5.840 1.00 94.62 84 VAL A C 1
ATOM 650 O O . VAL A 1 84 ? -1.242 5.012 6.204 1.00 94.62 84 VAL A O 1
ATOM 653 N N . ILE A 1 85 ? -0.024 3.193 6.703 1.00 91.12 85 ILE A N 1
ATOM 654 C CA . ILE A 1 85 ? 0.048 3.448 8.156 1.00 91.12 85 ILE A CA 1
ATOM 655 C C . ILE A 1 85 ? 0.947 4.656 8.485 1.00 91.12 85 ILE A C 1
ATOM 657 O O . ILE A 1 85 ? 0.822 5.240 9.559 1.00 91.12 85 ILE A O 1
ATOM 661 N N . GLY A 1 86 ? 1.804 5.084 7.551 1.00 90.12 86 GLY A N 1
ATOM 662 C CA . GLY A 1 86 ? 2.578 6.320 7.679 1.00 90.12 86 GLY A CA 1
ATOM 663 C C . GLY A 1 86 ? 4.085 6.163 7.514 1.00 90.12 86 GLY A C 1
ATOM 664 O O . GLY A 1 86 ? 4.806 7.109 7.810 1.00 90.12 86 GLY A O 1
ATOM 665 N N . GLU A 1 87 ? 4.583 5.021 7.026 1.00 92.56 87 GLU A N 1
ATOM 666 C CA . GLU A 1 87 ? 6.016 4.845 6.759 1.00 92.56 87 GLU A CA 1
ATOM 667 C C . GLU A 1 87 ? 6.538 5.924 5.792 1.00 92.56 87 GLU A C 1
ATOM 669 O O . GLU A 1 87 ? 6.056 6.059 4.662 1.00 92.56 87 GLU A O 1
ATOM 674 N N . GLN A 1 88 ? 7.519 6.710 6.233 1.00 90.19 88 GLN A N 1
ATOM 675 C CA . GLN A 1 88 ? 8.095 7.816 5.462 1.00 90.19 88 GLN A CA 1
ATOM 676 C C . GLN A 1 88 ? 9.436 7.453 4.818 1.00 90.19 88 GLN A C 1
ATOM 678 O O . GLN A 1 88 ? 9.896 8.157 3.922 1.00 90.19 88 GLN A O 1
ATOM 683 N N . SER A 1 89 ? 10.071 6.358 5.233 1.00 91.19 89 SER A N 1
ATOM 684 C CA . SER A 1 89 ? 11.350 5.931 4.682 1.00 91.19 89 SER A CA 1
ATOM 685 C C . SER A 1 89 ? 11.167 5.155 3.377 1.00 91.19 89 SER A C 1
ATOM 687 O O . SER A 1 89 ? 10.624 4.049 3.364 1.00 91.19 89 SER A O 1
ATOM 689 N N . ALA A 1 90 ? 11.705 5.684 2.273 1.00 91.25 90 ALA A N 1
ATOM 690 C CA . ALA A 1 90 ? 11.765 4.962 0.997 1.00 91.25 90 ALA A CA 1
ATOM 691 C C . ALA A 1 90 ? 12.521 3.626 1.132 1.00 91.25 90 ALA A C 1
ATOM 693 O O . ALA A 1 90 ? 12.080 2.595 0.620 1.00 91.25 90 ALA A O 1
ATOM 694 N N . LYS A 1 91 ? 13.596 3.609 1.932 1.00 92.81 91 LYS A N 1
ATOM 695 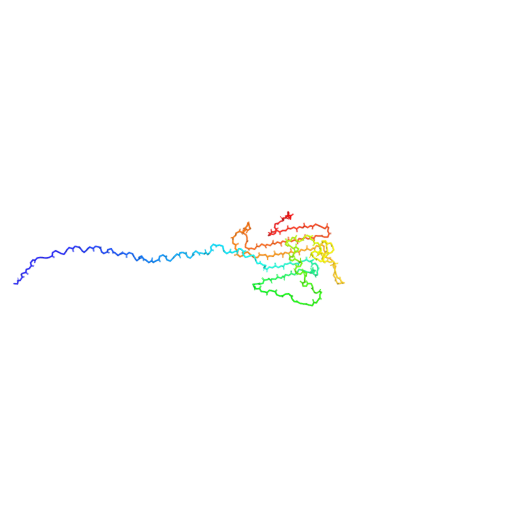C CA . LYS A 1 91 ? 14.397 2.410 2.211 1.00 92.81 91 LYS A CA 1
ATOM 696 C C . LYS A 1 91 ? 13.593 1.323 2.930 1.00 92.81 91 LYS A C 1
ATOM 698 O O . LYS A 1 91 ? 13.722 0.150 2.584 1.00 92.81 91 LYS A O 1
ATOM 703 N N . ALA A 1 92 ? 12.740 1.690 3.891 1.00 91.56 92 ALA A N 1
ATOM 704 C CA . ALA A 1 92 ? 11.857 0.737 4.577 1.00 91.56 92 ALA A CA 1
ATOM 705 C C . ALA A 1 92 ? 10.838 0.095 3.620 1.00 91.56 92 ALA A C 1
ATOM 707 O O . ALA A 1 92 ? 10.425 -1.051 3.813 1.00 91.56 92 ALA A O 1
ATOM 708 N N . LEU A 1 93 ? 10.494 0.816 2.553 1.00 92.69 93 LEU A N 1
ATOM 709 C CA . LEU A 1 93 ? 9.660 0.355 1.452 1.00 92.69 93 LEU A CA 1
ATOM 710 C C . LEU A 1 93 ? 10.483 -0.249 0.314 1.00 92.69 93 LEU A C 1
ATOM 712 O O . LEU A 1 93 ? 9.928 -0.481 -0.750 1.00 92.69 93 LEU A O 1
ATOM 716 N N . ARG A 1 94 ? 11.777 -0.536 0.486 1.00 92.94 94 ARG A N 1
ATOM 717 C CA . ARG A 1 94 ? 12.609 -1.166 -0.555 1.00 92.94 94 ARG A CA 1
ATOM 718 C C . ARG A 1 94 ? 12.675 -0.347 -1.861 1.00 92.94 94 ARG A C 1
ATOM 720 O O . ARG A 1 94 ? 12.789 -0.930 -2.936 1.00 92.94 94 ARG A O 1
ATOM 727 N N . GLY A 1 95 ? 12.557 0.977 -1.761 1.00 90.81 95 GLY A N 1
ATOM 728 C CA . GLY A 1 95 ? 12.774 1.944 -2.841 1.00 90.81 95 GLY A CA 1
ATOM 729 C C . GLY A 1 95 ? 13.983 2.838 -2.551 1.00 90.81 95 GLY A C 1
ATOM 730 O O . GLY A 1 95 ? 14.485 2.854 -1.423 1.00 90.81 95 GLY A O 1
ATOM 731 N N . ALA A 1 96 ? 14.451 3.563 -3.565 1.00 91.25 96 ALA A N 1
ATOM 732 C CA . ALA A 1 96 ? 15.472 4.597 -3.407 1.00 91.25 96 ALA A CA 1
ATOM 733 C C . ALA A 1 96 ? 14.813 5.928 -3.020 1.00 91.25 96 ALA A C 1
ATOM 735 O O . ALA A 1 96 ? 15.212 6.554 -2.042 1.00 91.25 96 ALA A O 1
ATOM 736 N N . GLU A 1 97 ? 13.739 6.281 -3.723 1.00 92.44 97 GLU A N 1
ATOM 737 C CA . GLU A 1 97 ? 12.967 7.505 -3.532 1.00 92.44 97 GLU A CA 1
ATOM 738 C C . GLU A 1 97 ? 11.522 7.193 -3.133 1.00 92.44 97 GLU A C 1
ATOM 740 O O . GLU A 1 97 ? 10.982 6.122 -3.418 1.00 92.44 97 GLU A O 1
ATOM 745 N N . MET A 1 98 ? 10.840 8.143 -2.486 1.00 93.06 98 MET A N 1
ATOM 746 C CA . MET A 1 98 ? 9.429 7.947 -2.125 1.00 93.06 98 MET A CA 1
ATOM 747 C C . MET A 1 98 ? 8.536 7.822 -3.370 1.00 93.06 98 MET A C 1
ATOM 749 O O . MET A 1 98 ? 7.523 7.133 -3.331 1.00 93.06 98 MET A O 1
ATOM 753 N N . THR A 1 99 ? 8.919 8.429 -4.494 1.00 93.56 99 THR A N 1
ATOM 754 C CA . THR A 1 99 ? 8.212 8.313 -5.778 1.00 93.56 99 THR A CA 1
ATOM 755 C C . THR A 1 99 ? 8.286 6.909 -6.388 1.00 93.56 99 THR A C 1
ATOM 757 O O . THR A 1 99 ? 7.423 6.576 -7.201 1.00 93.56 99 THR A O 1
ATOM 760 N N . ASP A 1 100 ? 9.211 6.044 -5.947 1.00 93.12 100 ASP A N 1
ATOM 761 C CA . ASP A 1 100 ? 9.326 4.649 -6.410 1.00 93.12 100 ASP A CA 1
ATOM 762 C C . ASP A 1 100 ? 8.149 3.767 -5.975 1.00 93.12 100 ASP A C 1
ATOM 764 O O . ASP A 1 100 ? 7.970 2.651 -6.470 1.00 93.12 100 ASP A O 1
ATOM 768 N N . VAL A 1 101 ? 7.314 4.248 -5.049 1.00 95.06 101 VAL A N 1
ATOM 769 C CA . VAL A 1 101 ? 6.054 3.573 -4.715 1.00 95.06 101 VAL A CA 1
ATOM 770 C C . VAL A 1 101 ? 5.030 3.679 -5.847 1.00 95.06 101 VAL A C 1
ATOM 772 O O . VAL A 1 101 ? 4.077 2.905 -5.865 1.00 95.06 101 VAL A O 1
ATOM 775 N N . ILE A 1 102 ? 5.209 4.605 -6.794 1.00 96.12 102 ILE A N 1
ATOM 776 C CA . ILE A 1 102 ? 4.339 4.776 -7.958 1.00 96.12 102 ILE A CA 1
ATOM 777 C C . ILE A 1 102 ? 4.747 3.778 -9.041 1.00 96.12 102 ILE A C 1
ATOM 779 O O . ILE A 1 102 ? 5.923 3.642 -9.370 1.00 96.12 102 ILE A O 1
ATOM 783 N N . PHE A 1 103 ? 3.772 3.091 -9.641 1.00 96.12 103 PHE A N 1
ATOM 784 C CA . PHE A 1 103 ? 4.027 2.197 -10.770 1.00 96.12 103 PHE A CA 1
ATOM 785 C C . PHE A 1 103 ? 4.733 2.955 -11.901 1.00 96.12 103 PHE A C 1
ATOM 787 O O . PHE A 1 103 ? 4.169 3.877 -12.498 1.00 96.12 103 PHE A O 1
ATOM 794 N N . ASN A 1 104 ? 5.963 2.547 -12.212 1.00 93.19 104 ASN A N 1
ATOM 795 C CA . ASN A 1 104 ? 6.807 3.190 -13.221 1.00 93.19 104 ASN A CA 1
ATOM 796 C C . ASN A 1 104 ? 6.603 2.655 -14.644 1.00 93.19 104 ASN A C 1
ATOM 798 O O . ASN A 1 104 ? 7.185 3.189 -15.583 1.00 93.19 104 ASN A O 1
ATOM 802 N N . GLY A 1 105 ? 5.717 1.676 -14.826 1.00 90.69 105 GLY A N 1
ATOM 803 C CA . GLY A 1 105 ? 5.450 1.074 -16.126 1.00 90.69 105 GLY A CA 1
ATOM 804 C C . GLY A 1 105 ? 6.117 -0.286 -16.295 1.00 90.69 105 GLY A C 1
ATOM 805 O O . GLY A 1 105 ? 6.947 -0.718 -15.498 1.00 90.69 105 GLY A O 1
ATOM 806 N N . CYS A 1 106 ? 5.721 -0.969 -17.357 1.00 90.62 106 CYS A N 1
ATOM 807 C CA . CYS A 1 106 ? 6.341 -2.184 -17.863 1.00 90.62 106 CYS A CA 1
ATOM 808 C C . CYS A 1 106 ? 6.292 -2.158 -19.399 1.00 90.62 106 CYS A C 1
ATOM 810 O O . CYS A 1 106 ? 5.738 -1.232 -19.989 1.00 90.62 106 CYS A O 1
ATOM 812 N N . ALA A 1 107 ? 6.834 -3.181 -20.062 1.00 89.69 107 ALA A N 1
ATOM 813 C CA . ALA A 1 107 ? 6.872 -3.248 -21.527 1.00 89.69 107 ALA A CA 1
ATOM 814 C C . ALA A 1 107 ? 5.494 -3.052 -22.197 1.00 89.69 107 ALA A C 1
ATOM 816 O O . ALA A 1 107 ? 5.412 -2.521 -23.299 1.00 89.69 107 ALA A O 1
ATOM 817 N N . THR A 1 108 ? 4.411 -3.450 -21.525 1.00 90.00 108 THR A N 1
ATOM 818 C CA . THR A 1 108 ? 3.040 -3.377 -22.049 1.00 90.00 108 THR A CA 1
ATOM 819 C C . THR A 1 108 ? 2.230 -2.199 -21.510 1.00 90.00 108 THR A C 1
ATOM 821 O O . THR A 1 108 ? 1.132 -1.945 -22.004 1.00 90.00 108 THR A O 1
ATOM 824 N N . ARG A 1 109 ? 2.722 -1.467 -20.500 1.00 89.81 109 ARG A N 1
ATOM 825 C CA . ARG A 1 109 ? 1.925 -0.458 -19.790 1.00 89.81 109 ARG A CA 1
ATOM 826 C C . ARG A 1 109 ? 2.750 0.740 -19.345 1.00 89.81 109 ARG A C 1
ATOM 828 O O . ARG A 1 109 ? 3.813 0.598 -18.753 1.00 89.81 109 ARG A O 1
ATOM 835 N N . ARG A 1 110 ? 2.206 1.940 -19.551 1.00 92.69 110 ARG A N 1
ATOM 836 C CA . ARG A 1 110 ? 2.813 3.195 -19.085 1.00 92.69 110 ARG A CA 1
ATOM 837 C C . ARG A 1 110 ? 2.745 3.330 -17.561 1.00 92.69 110 ARG A C 1
ATOM 839 O O . ARG A 1 110 ? 1.843 2.788 -16.925 1.00 92.69 110 ARG A O 1
ATOM 846 N N . GLY A 1 111 ? 3.690 4.075 -16.991 1.00 92.81 111 GLY A N 1
ATOM 847 C CA . GLY A 1 111 ? 3.679 4.416 -15.571 1.00 92.81 111 GLY A CA 1
ATOM 848 C C . GLY A 1 111 ? 2.448 5.235 -15.176 1.00 92.81 111 GLY A C 1
ATOM 849 O O . GLY A 1 111 ? 1.908 6.000 -15.975 1.00 92.81 111 GLY A O 1
ATOM 850 N N . MET A 1 112 ? 2.008 5.080 -13.929 1.00 94.81 112 MET A N 1
ATOM 851 C CA . MET A 1 112 ? 0.877 5.830 -13.378 1.00 94.81 112 MET A CA 1
ATOM 852 C C . MET A 1 112 ? 1.327 7.218 -12.920 1.00 94.81 112 MET A C 1
ATOM 854 O O . MET A 1 112 ? 2.492 7.417 -12.576 1.00 94.81 112 MET A O 1
ATOM 858 N N . ALA A 1 113 ? 0.407 8.181 -12.894 1.00 94.06 113 ALA A N 1
ATOM 859 C CA . ALA A 1 113 ? 0.677 9.533 -12.392 1.00 94.06 113 ALA A CA 1
ATOM 860 C C . ALA A 1 113 ? 0.710 9.610 -10.853 1.00 94.06 113 ALA A C 1
ATOM 862 O O . ALA A 1 113 ? 1.290 10.535 -10.284 1.00 94.06 113 ALA A O 1
ATOM 863 N N . PHE A 1 114 ? 0.075 8.651 -10.179 1.00 96.19 114 PHE A N 1
ATOM 864 C CA . PHE A 1 114 ? -0.002 8.591 -8.727 1.00 96.19 114 PHE A CA 1
ATOM 865 C C . PHE A 1 114 ? -0.152 7.151 -8.237 1.00 96.19 114 PHE A C 1
ATOM 867 O O . PHE A 1 114 ? -0.582 6.277 -8.991 1.00 96.19 114 PHE A O 1
ATOM 874 N N . ALA A 1 115 ? 0.175 6.947 -6.964 1.00 97.19 115 ALA A N 1
ATOM 875 C CA . ALA A 1 115 ? -0.167 5.757 -6.201 1.00 97.19 115 ALA A CA 1
ATOM 876 C C . ALA A 1 115 ? -1.176 6.123 -5.116 1.00 97.19 115 ALA A C 1
ATOM 878 O O . ALA A 1 115 ? -1.064 7.177 -4.487 1.00 97.19 115 ALA A O 1
ATOM 879 N N . GLU A 1 116 ? -2.140 5.245 -4.886 1.00 97.06 116 GLU A N 1
ATOM 880 C CA . GLU A 1 116 ? -3.133 5.358 -3.828 1.00 97.06 116 GLU A CA 1
ATOM 881 C C . GLU A 1 116 ? -3.281 4.006 -3.135 1.00 97.06 116 GLU A C 1
ATOM 883 O O . GLU A 1 116 ? -3.342 2.961 -3.785 1.00 97.06 116 GLU A O 1
ATOM 888 N N . VAL A 1 117 ? -3.302 4.030 -1.807 1.00 97.81 117 VAL A N 1
ATOM 889 C CA . VAL A 1 117 ? -3.559 2.853 -0.981 1.00 97.81 117 VAL A CA 1
ATOM 890 C C . VAL A 1 117 ? -4.563 3.235 0.092 1.00 97.81 117 VAL A C 1
ATOM 892 O O . VAL A 1 117 ? -4.366 4.227 0.796 1.00 97.81 117 VAL A O 1
ATOM 895 N N . THR A 1 118 ? -5.601 2.419 0.234 1.00 96.94 118 THR A N 1
ATOM 896 C CA . THR A 1 118 ? -6.628 2.545 1.265 1.00 96.94 118 THR A CA 1
ATOM 897 C C . THR A 1 118 ? -6.624 1.300 2.140 1.00 96.94 118 THR A C 1
ATOM 899 O O . THR A 1 118 ? -6.748 0.179 1.654 1.00 96.94 118 THR A O 1
ATOM 902 N N . LEU A 1 119 ? -6.494 1.498 3.446 1.00 95.50 119 LEU A N 1
ATOM 903 C CA . LEU A 1 119 ? -6.585 0.472 4.473 1.00 95.50 119 LEU A CA 1
ATOM 904 C C . LEU A 1 119 ? -7.897 0.641 5.222 1.00 95.50 119 LEU A C 1
ATOM 906 O O . LEU A 1 119 ? -8.123 1.690 5.821 1.00 95.50 119 LEU A O 1
ATOM 910 N N . VAL A 1 120 ? -8.741 -0.383 5.215 1.00 93.06 120 VAL A N 1
ATOM 911 C CA . VAL A 1 120 ? -9.970 -0.412 6.005 1.00 93.06 120 VAL A CA 1
ATOM 912 C C . VAL A 1 120 ? -9.744 -1.298 7.215 1.00 93.06 120 VAL A C 1
ATOM 914 O O . VAL A 1 120 ? -9.416 -2.484 7.097 1.00 93.06 120 VAL A O 1
ATOM 917 N N . LEU A 1 121 ? -9.923 -0.695 8.379 1.00 89.12 121 LEU A N 1
ATOM 918 C CA . LEU A 1 121 ? -9.800 -1.317 9.680 1.00 89.12 121 LEU A CA 1
ATOM 919 C C . LEU A 1 121 ? -11.196 -1.417 10.284 1.00 89.12 121 LEU A C 1
ATOM 921 O O . LEU A 1 121 ? -11.918 -0.425 10.336 1.00 89.12 121 LEU A O 1
ATOM 925 N N . ASP A 1 122 ? -11.560 -2.613 10.719 1.00 83.25 122 ASP A N 1
ATOM 926 C CA . ASP A 1 122 ? -12.786 -2.863 11.469 1.00 83.25 122 ASP A CA 1
ATOM 927 C C . ASP A 1 122 ? -12.489 -2.715 12.967 1.00 83.25 122 ASP A C 1
ATOM 929 O O . ASP A 1 122 ? -11.453 -3.185 13.464 1.00 83.25 122 ASP A O 1
ATOM 933 N N . GLN A 1 123 ? -13.366 -2.012 13.676 1.00 72.12 123 GLN A N 1
ATOM 934 C CA . GLN A 1 123 ? -13.217 -1.692 15.084 1.00 72.12 123 GLN A CA 1
ATOM 935 C C . GLN A 1 123 ? -14.163 -2.554 15.929 1.00 72.12 123 GLN A C 1
ATOM 937 O O . GLN A 1 123 ? -15.342 -2.251 16.080 1.00 72.12 123 GLN A O 1
ATOM 942 N N . LEU A 1 124 ? -13.632 -3.590 16.590 1.00 58.50 124 LEU A N 1
ATOM 943 C CA . LEU A 1 124 ? -14.439 -4.465 17.454 1.00 58.50 124 LEU A CA 1
ATOM 944 C C . LEU A 1 124 ? -14.772 -3.878 18.848 1.00 58.50 124 LEU A C 1
ATOM 946 O O . LEU A 1 124 ? -15.347 -4.589 19.674 1.00 58.50 124 LEU A O 1
ATOM 950 N N . ALA A 1 125 ? -14.448 -2.612 19.161 1.00 56.47 125 ALA A N 1
ATOM 951 C CA . ALA A 1 125 ? -14.913 -1.989 20.412 1.00 56.47 125 ALA A CA 1
ATOM 952 C C . ALA A 1 125 ? -15.128 -0.467 20.346 1.00 56.47 125 ALA A C 1
ATOM 954 O O . ALA A 1 125 ? -14.348 0.277 19.751 1.00 56.47 125 ALA A O 1
ATOM 955 N N . ALA A 1 126 ? -16.157 -0.000 21.057 1.00 51.56 126 ALA A N 1
ATOM 956 C CA . ALA A 1 126 ? -16.423 1.410 21.318 1.00 51.56 126 ALA A CA 1
ATOM 957 C C . ALA A 1 126 ? -15.411 1.960 22.341 1.00 51.56 126 ALA A C 1
ATOM 959 O O . ALA A 1 126 ? -15.328 1.460 23.462 1.00 51.56 126 ALA A O 1
ATOM 960 N N . GLY A 1 127 ? -14.620 2.966 21.961 1.00 49.62 127 GLY A N 1
ATOM 961 C CA . GLY A 1 127 ? -13.623 3.560 22.864 1.00 49.62 127 GLY A CA 1
ATOM 962 C C . GLY A 1 127 ? -12.585 4.479 22.213 1.00 49.62 127 GLY A C 1
ATOM 963 O O . GLY A 1 127 ? -11.866 5.172 22.928 1.00 49.62 127 GLY A O 1
ATOM 964 N N . MET A 1 128 ? -12.501 4.521 20.881 1.00 52.06 128 MET A N 1
ATOM 965 C CA . MET A 1 128 ? -11.706 5.512 20.147 1.00 52.06 128 MET A CA 1
ATOM 966 C C . MET A 1 128 ? -12.539 6.739 19.748 1.00 52.06 128 MET A C 1
ATOM 968 O O . MET A 1 128 ? -13.753 6.666 19.625 1.00 52.06 128 MET A O 1
ATOM 972 N N . VAL A 1 129 ? -11.849 7.856 19.486 1.00 53.44 129 VAL A N 1
ATOM 973 C CA . VAL A 1 129 ? -12.382 9.187 19.107 1.00 53.44 129 VAL A CA 1
ATOM 974 C C . VAL A 1 129 ? -13.182 9.189 17.784 1.00 53.44 129 VAL A C 1
ATOM 976 O O . VAL A 1 129 ? -13.781 10.198 17.422 1.00 53.44 129 VAL A O 1
ATOM 979 N N . ILE A 1 130 ? -13.197 8.076 17.044 1.00 59.16 130 ILE A N 1
ATOM 980 C CA . ILE A 1 130 ? -13.874 7.950 15.751 1.00 59.16 130 ILE A CA 1
ATOM 981 C C . ILE A 1 130 ? -15.161 7.142 15.943 1.00 59.16 130 ILE A C 1
ATOM 983 O O . ILE A 1 130 ? -15.118 5.958 16.256 1.00 59.16 130 ILE A O 1
ATOM 987 N N . ASP A 1 131 ? -16.297 7.808 15.740 1.00 57.97 131 ASP A N 1
ATOM 988 C CA . ASP A 1 131 ? -17.655 7.306 16.004 1.00 57.97 131 ASP A CA 1
ATOM 989 C C . ASP A 1 131 ? -18.216 6.408 14.876 1.00 57.97 131 ASP A C 1
ATOM 991 O O . ASP A 1 131 ? -19.425 6.251 14.719 1.00 57.97 131 ASP A O 1
ATOM 995 N N . THR A 1 132 ? -17.345 5.849 14.026 1.00 62.59 132 THR A N 1
ATOM 996 C CA . THR A 1 132 ? -17.729 4.930 12.945 1.00 62.59 132 THR A CA 1
ATOM 997 C C . THR A 1 132 ? -17.158 3.533 13.185 1.00 62.59 132 THR A C 1
ATOM 999 O O . THR A 1 132 ? -16.016 3.420 13.627 1.00 62.59 132 THR A O 1
ATOM 1002 N N . PRO A 1 133 ? -17.913 2.465 12.860 1.00 68.12 133 PRO A N 1
ATOM 1003 C CA . PRO A 1 133 ? -17.482 1.080 13.081 1.00 68.12 133 PRO A CA 1
ATOM 1004 C C . PRO A 1 133 ? -16.275 0.685 12.218 1.00 68.12 133 PRO A C 1
ATOM 1006 O O . PRO A 1 133 ? -15.449 -0.114 12.646 1.00 68.12 133 PRO A O 1
ATOM 1009 N N . ASP A 1 134 ? -16.142 1.290 11.036 1.00 77.44 134 ASP A N 1
ATOM 1010 C CA . ASP A 1 134 ? -14.986 1.125 10.159 1.00 77.44 134 ASP A CA 1
ATOM 1011 C C . ASP A 1 134 ? -14.150 2.411 10.106 1.00 77.44 134 ASP A C 1
ATOM 1013 O O . ASP A 1 134 ? -14.684 3.529 10.077 1.00 77.44 134 ASP A O 1
ATOM 1017 N N . VAL A 1 135 ? -12.828 2.247 10.035 1.00 87.88 135 VAL A N 1
ATOM 1018 C CA . VAL A 1 135 ? -11.862 3.326 9.813 1.00 87.88 135 VAL A CA 1
ATOM 1019 C C . VAL A 1 135 ? -11.107 3.059 8.514 1.00 87.88 135 VAL A C 1
ATOM 1021 O O . VAL A 1 135 ? -10.324 2.117 8.416 1.00 87.88 135 VAL A O 1
ATOM 1024 N N . ALA A 1 136 ? -11.323 3.907 7.512 1.00 91.88 136 ALA A N 1
ATOM 1025 C CA . ALA A 1 136 ? -10.620 3.887 6.237 1.00 91.88 136 ALA A CA 1
ATOM 1026 C C . ALA A 1 136 ? -9.488 4.923 6.237 1.00 91.88 136 ALA A C 1
ATOM 1028 O O . ALA A 1 136 ? -9.737 6.129 6.211 1.00 91.88 136 ALA A O 1
ATOM 1029 N N . ILE A 1 137 ? -8.241 4.462 6.232 1.00 93.25 137 ILE A N 1
ATOM 1030 C CA . ILE A 1 137 ? -7.040 5.295 6.123 1.00 93.25 137 ILE A CA 1
ATOM 1031 C C . ILE A 1 137 ? -6.575 5.242 4.675 1.00 93.25 137 ILE A C 1
ATOM 1033 O O . ILE A 1 137 ? -6.297 4.169 4.157 1.00 93.25 137 ILE A O 1
ATOM 1037 N N . THR A 1 138 ? -6.484 6.385 4.006 1.00 95.75 138 THR A N 1
ATOM 1038 C CA . THR A 1 138 ? -6.009 6.467 2.622 1.00 95.75 138 THR A CA 1
ATOM 1039 C C . THR A 1 138 ? -4.780 7.348 2.539 1.00 95.75 138 THR A C 1
ATOM 1041 O O . THR A 1 138 ? -4.755 8.447 3.093 1.00 95.75 138 THR A O 1
ATOM 1044 N N . ARG A 1 139 ? -3.776 6.887 1.797 1.00 96.25 139 ARG A N 1
ATOM 1045 C CA . ARG A 1 139 ? -2.595 7.667 1.439 1.00 96.25 139 ARG A CA 1
ATOM 1046 C C . ARG A 1 139 ? -2.464 7.708 -0.074 1.00 96.25 139 ARG A C 1
ATOM 1048 O O . ARG A 1 139 ? -2.559 6.678 -0.739 1.00 96.25 139 ARG A O 1
ATOM 1055 N N . ARG A 1 140 ? -2.216 8.902 -0.607 1.00 96.12 140 ARG A N 1
ATOM 1056 C CA . ARG A 1 140 ? -1.988 9.145 -2.031 1.00 96.12 140 ARG A CA 1
ATOM 1057 C C . ARG A 1 140 ? -0.697 9.924 -2.235 1.00 96.12 140 ARG A C 1
ATOM 1059 O O . ARG A 1 140 ? -0.439 10.873 -1.501 1.00 96.12 140 ARG A O 1
ATOM 1066 N N . LEU A 1 141 ? 0.085 9.545 -3.240 1.00 95.94 141 LEU A N 1
ATOM 1067 C CA . LEU A 1 141 ? 1.300 10.248 -3.650 1.00 95.94 141 LEU A CA 1
ATOM 1068 C C . LEU A 1 141 ? 1.298 10.469 -5.159 1.00 95.94 141 LEU A C 1
ATOM 1070 O O . LEU A 1 141 ? 1.098 9.521 -5.920 1.00 95.94 141 LEU A O 1
ATOM 1074 N N . THR A 1 142 ? 1.540 11.706 -5.583 1.00 95.94 142 THR A N 1
ATOM 1075 C CA . THR A 1 142 ? 1.732 12.068 -6.994 1.00 95.94 142 THR A CA 1
ATOM 1076 C C . THR A 1 142 ? 3.215 12.111 -7.361 1.00 95.94 142 THR A C 1
ATOM 1078 O O . THR A 1 142 ? 4.084 12.194 -6.491 1.00 95.94 142 THR A O 1
ATOM 1081 N N . ARG A 1 143 ? 3.524 12.075 -8.664 1.00 92.25 143 ARG A N 1
ATOM 1082 C CA . ARG A 1 143 ? 4.910 12.200 -9.158 1.00 92.25 143 ARG A CA 1
ATOM 1083 C C . ARG A 1 143 ? 5.587 13.515 -8.777 1.00 92.25 143 ARG A C 1
ATOM 1085 O O . ARG A 1 143 ? 6.805 13.536 -8.655 1.00 92.25 143 ARG A O 1
ATOM 1092 N N . ASP A 1 144 ? 4.805 14.555 -8.508 1.00 91.62 144 ASP A N 1
ATOM 1093 C CA . ASP A 1 144 ? 5.301 15.856 -8.047 1.00 91.62 144 ASP A CA 1
ATOM 1094 C C . ASP A 1 144 ? 5.760 15.832 -6.574 1.00 91.62 144 ASP A C 1
ATOM 1096 O O . ASP A 1 144 ? 6.150 16.857 -6.024 1.00 91.62 144 ASP A O 1
ATOM 1100 N N . GLY A 1 145 ? 5.677 14.676 -5.900 1.00 88.62 145 GLY A N 1
ATOM 1101 C CA . GLY A 1 145 ? 6.070 14.503 -4.500 1.00 88.62 145 GLY A CA 1
ATOM 1102 C C . GLY A 1 145 ? 4.987 14.900 -3.492 1.00 88.62 145 GLY A C 1
ATOM 1103 O O . GLY A 1 145 ? 5.200 14.799 -2.282 1.00 88.62 145 GLY A O 1
ATOM 1104 N N . LEU A 1 146 ? 3.803 15.312 -3.956 1.00 91.25 146 LEU A N 1
ATOM 1105 C CA . LEU A 1 146 ? 2.701 15.697 -3.080 1.00 91.25 146 LEU A CA 1
ATOM 1106 C C . LEU A 1 146 ? 2.078 14.455 -2.427 1.00 91.25 146 LEU A C 1
ATOM 1108 O O . LEU A 1 146 ? 1.495 13.608 -3.106 1.00 91.25 146 LEU A O 1
ATOM 1112 N N . SER A 1 147 ? 2.171 14.367 -1.097 1.00 91.81 147 SER A N 1
ATOM 1113 C CA . SER A 1 147 ? 1.498 13.338 -0.294 1.00 91.81 147 SER A CA 1
ATOM 1114 C C . SER A 1 147 ? 0.197 13.875 0.301 1.00 91.81 147 SER A C 1
ATOM 1116 O O . SER A 1 147 ? 0.204 14.876 1.014 1.00 91.81 147 SER A O 1
ATOM 1118 N N . SER A 1 148 ? -0.918 13.194 0.050 1.00 94.06 148 SER A N 1
ATOM 1119 C C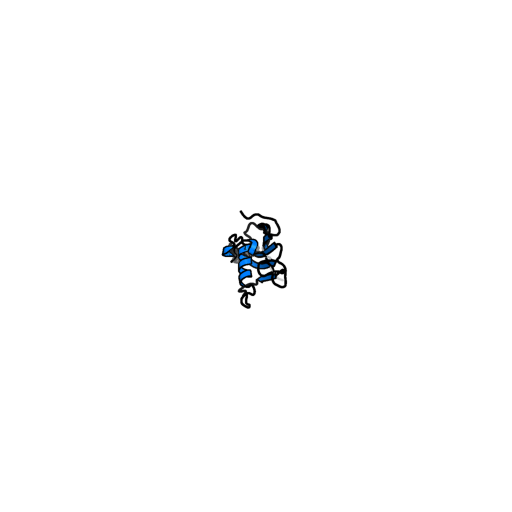A . SER A 1 148 ? -2.228 13.486 0.641 1.00 94.06 148 SER A CA 1
ATOM 1120 C C . SER A 1 148 ? -2.696 12.319 1.503 1.00 94.06 148 SER A C 1
ATOM 1122 O O . SER A 1 148 ? -2.528 11.158 1.126 1.00 94.06 148 SER A O 1
ATOM 1124 N N . TYR A 1 149 ? -3.293 12.632 2.650 1.00 94.69 149 TYR A N 1
ATOM 1125 C CA . TYR A 1 149 ? -3.795 11.651 3.606 1.00 94.69 149 TYR A CA 1
ATOM 1126 C C . TYR A 1 149 ? -5.281 11.889 3.832 1.00 94.69 149 TYR A C 1
ATOM 1128 O O . TYR A 1 149 ? -5.732 13.035 3.875 1.00 94.69 149 TYR A O 1
ATOM 1136 N N . PHE A 1 150 ? -6.037 10.809 3.985 1.00 93.31 150 PHE A N 1
ATOM 1137 C CA . PHE A 1 150 ? -7.461 10.866 4.270 1.00 93.31 150 PHE A CA 1
ATOM 1138 C C . PHE A 1 150 ? -7.812 9.843 5.343 1.00 93.31 150 PHE A C 1
ATOM 1140 O O . PHE A 1 150 ? -7.326 8.714 5.312 1.00 93.31 150 PHE A O 1
ATOM 1147 N N . ILE A 1 151 ? -8.688 10.222 6.267 1.00 91.19 151 ILE A N 1
ATOM 1148 C CA . ILE A 1 151 ? -9.308 9.307 7.228 1.00 91.19 151 ILE A CA 1
ATOM 1149 C C . ILE A 1 151 ? -10.815 9.407 7.023 1.00 91.19 151 ILE A C 1
ATOM 1151 O O . ILE A 1 151 ? -11.383 10.496 7.114 1.00 91.19 151 ILE A O 1
ATOM 1155 N N . ASN A 1 152 ? -11.461 8.289 6.696 1.00 89.19 152 ASN A N 1
ATOM 1156 C CA . ASN A 1 152 ? -12.887 8.216 6.361 1.00 89.19 152 ASN A CA 1
ATOM 1157 C C . ASN A 1 152 ? -13.291 9.241 5.284 1.00 89.19 152 ASN A C 1
ATOM 1159 O O . ASN A 1 152 ? -14.302 9.930 5.402 1.00 89.19 152 ASN A O 1
ATOM 1163 N N . GLY A 1 153 ? -12.439 9.401 4.263 1.00 85.62 153 GLY A N 1
ATOM 1164 C CA . GLY A 1 153 ? -12.625 10.357 3.164 1.00 85.62 153 GLY A CA 1
ATOM 1165 C C . GLY A 1 153 ? -12.337 11.824 3.510 1.00 85.62 153 GLY A C 1
ATOM 1166 O O . GLY A 1 153 ? -12.291 12.660 2.612 1.00 85.62 153 GLY A O 1
ATOM 1167 N N . LYS A 1 154 ? -12.091 12.164 4.781 1.00 89.88 154 LYS A N 1
ATOM 1168 C CA . LYS A 1 154 ? -11.746 13.529 5.200 1.00 89.88 154 LYS A CA 1
ATOM 1169 C C . LYS A 1 154 ? -10.241 13.741 5.097 1.00 89.88 154 LYS A C 1
ATOM 1171 O O . LYS A 1 154 ? -9.476 12.966 5.669 1.00 89.88 154 LYS A O 1
ATOM 1176 N N . ALA A 1 155 ? -9.824 14.793 4.393 1.00 91.81 155 ALA A N 1
ATOM 1177 C CA . ALA A 1 155 ? -8.413 15.143 4.263 1.00 91.81 155 ALA A CA 1
ATOM 1178 C C . ALA A 1 155 ? -7.793 15.432 5.637 1.00 91.81 155 ALA A C 1
ATOM 1180 O O . ALA A 1 155 ? -8.357 16.165 6.453 1.00 91.81 155 ALA A O 1
ATOM 1181 N N . CYS A 1 156 ? -6.623 14.858 5.885 1.00 90.88 156 CYS A N 1
ATOM 1182 C CA . CYS A 1 156 ? -5.865 15.031 7.112 1.00 90.88 156 CYS A CA 1
ATOM 1183 C C . CYS A 1 156 ? -4.377 15.234 6.800 1.00 90.88 156 CYS A C 1
ATOM 1185 O O . CYS A 1 156 ? -3.925 15.107 5.660 1.00 90.88 156 CYS A O 1
ATOM 1187 N N . ARG A 1 157 ? -3.604 15.600 7.825 1.00 84.81 157 ARG A N 1
ATOM 1188 C CA . ARG A 1 157 ? -2.162 15.818 7.712 1.00 84.81 157 ARG A CA 1
ATOM 1189 C C . ARG A 1 157 ? -1.437 14.909 8.690 1.00 84.81 157 ARG A C 1
ATOM 1191 O O . ARG A 1 157 ? -1.849 14.793 9.841 1.00 84.81 157 ARG A O 1
ATOM 1198 N N . LEU A 1 158 ? -0.344 14.318 8.222 1.00 76.56 158 LEU A N 1
ATOM 1199 C CA . LEU A 1 158 ? 0.622 13.636 9.070 1.00 76.56 158 LEU A CA 1
ATOM 1200 C C . LEU A 1 158 ? 1.334 14.700 9.923 1.00 76.56 158 LEU A C 1
ATOM 1202 O O . LEU A 1 158 ? 1.967 15.601 9.364 1.00 76.56 158 LEU A O 1
ATOM 1206 N N . LYS A 1 159 ? 1.124 14.660 11.241 1.00 60.28 159 LYS A N 1
ATOM 1207 C CA . LYS A 1 159 ? 1.829 15.499 12.220 1.00 60.28 159 LYS A CA 1
ATOM 1208 C C . LYS A 1 159 ? 3.016 14.745 12.790 1.00 60.28 159 LYS A C 1
ATOM 1210 O O . LYS A 1 159 ? 2.872 13.516 12.967 1.00 60.28 159 LYS A O 1
#

pLDDT: mean 80.39, std 18.52, range [38.69, 97.81]

Radius of gyration: 33.84 Å; chains: 1; bounding box: 104×47×92 Å

Secondary structure (DSSP, 8-state):
--------PPPPP------------------S-----EEEEEEEEESBTTB-S-EEEE--SS-------TTSSHHHHHHHHHHHHT---TTTTT-SSGGGGB--EETTEEPPSEEEEEEEEEE-SS-SS--SSEEEEEEEEETT--EEEEETTEEE---

Foldseek 3Di:
DDDDDDDDDDDDDDPPPDDPPDDPPDPPPPPPDPPWDKAFAKKWKDQFQLRPHIDMDGDDPDDDDDDDDPPNCSVSVVLLVCVLVPDPDCVVSVHPDPLNRGHCADPVGHTDQKIKMKIKIAIPDDDDPDPDRIWIWMWMAGPVGDIWIDIPNHTDDDD

Sequence (159 aa):
MQRGAPARRAPEPARRRQAPVGPRLAAGRSPPHCPARMRLRRLETYGFKSFADRMTFDFEDGITAIIGPNGCGKSNVVDAIKWVIGEQSAKALRGAEMTDVIFNGCATRRGMAFAEVTLVLDQLAAGMVIDTPDVAITRRLTRDGLSSYFINGKACRLK